Protein AF-A0A1I4FR05-F1 (afdb_monomer)

pLDDT: mean 90.95, std 10.76, range [54.16, 98.38]

Secondary structure (DSSP, 8-state):
-HHHHHHHHHHHHHHHHHHHHHHHHHHHHHHHHHHHHHHHHHTTTS--HHHHHHHHHHHHHHHHHHHHHHHHHHHHHHHHHHHH--

Nearest PDB structures (foldseek):
  5los-assembly1_A  TM=7.119E-01  e=1.295E+00  Serendipita indica DSM 11827
  6iko-assembly1_A  TM=6.416E-01  e=3.806E+00  Mus musculus
  8qhv-assembly1_0  TM=6.104E-01  e=3.572E+00  Synechocystis sp. PCC 6803
  6jx6-assembly1_D  TM=5.062E-01  e=9.856E+00  Homo sapiens

Organism: NCBI:txid335020

Mean predicted aligned error: 5.44 Å

Sequence (86 aa):
MTGDNLRISAEEIALYDAIERAIANVRAALAEIDHAWIRITAERPNPTAAAFAALDAADDMLTVAREDLARARTSLGAYSQTRLMQ

Structure (mmCIF, N/CA/C/O backbone):
data_AF-A0A1I4FR05-F1
#
_entry.id   AF-A0A1I4FR05-F1
#
loop_
_atom_site.group_PDB
_atom_site.id
_atom_site.type_symbol
_atom_site.label_atom_id
_atom_site.label_alt_id
_atom_site.label_comp_id
_atom_site.label_asym_id
_atom_site.label_entity_id
_atom_site.label_seq_id
_atom_site.pdbx_PDB_ins_code
_atom_site.Cartn_x
_atom_site.Cartn_y
_atom_site.Cartn_z
_atom_site.occupancy
_atom_site.B_iso_or_equiv
_atom_site.auth_seq_id
_atom_site.auth_comp_id
_atom_site.auth_asym_id
_atom_site.auth_atom_id
_atom_site.pdbx_PDB_model_num
ATOM 1 N N . MET A 1 1 ? 21.065 -7.286 -35.931 1.00 54.16 1 MET A N 1
ATOM 2 C CA . MET A 1 1 ? 19.815 -6.593 -35.540 1.00 54.16 1 MET A CA 1
ATOM 3 C C . MET A 1 1 ? 18.918 -7.403 -34.591 1.00 54.16 1 MET A C 1
ATOM 5 O O . MET A 1 1 ? 17.930 -6.865 -34.124 1.00 54.16 1 MET A O 1
ATOM 9 N N . THR A 1 2 ? 19.212 -8.669 -34.274 1.00 61.47 2 THR A N 1
ATOM 10 C CA . THR A 1 2 ? 18.369 -9.507 -33.391 1.00 61.47 2 THR A CA 1
ATOM 11 C C . THR A 1 2 ? 18.671 -9.363 -31.893 1.00 61.47 2 THR A C 1
ATOM 13 O O . THR A 1 2 ? 17.774 -9.564 -31.084 1.00 61.47 2 THR A O 1
ATOM 16 N N . GLY A 1 3 ? 19.900 -8.991 -31.515 1.00 61.59 3 GLY A N 1
ATOM 17 C CA . GLY A 1 3 ? 20.325 -8.897 -30.109 1.00 61.59 3 GLY A CA 1
ATOM 18 C C . GLY A 1 3 ? 19.685 -7.750 -29.318 1.00 61.59 3 GLY A C 1
ATOM 19 O O . GLY A 1 3 ? 19.244 -7.971 -28.194 1.00 61.59 3 GLY A O 1
ATOM 20 N N . ASP A 1 4 ? 19.568 -6.559 -29.911 1.00 63.09 4 ASP A N 1
ATOM 21 C CA . ASP A 1 4 ? 18.993 -5.391 -29.224 1.00 63.09 4 ASP A CA 1
ATOM 22 C C . ASP A 1 4 ? 17.494 -5.555 -28.956 1.00 63.09 4 ASP A C 1
ATOM 24 O O . ASP A 1 4 ? 17.034 -5.274 -27.854 1.00 63.09 4 ASP A O 1
ATOM 28 N N . ASN A 1 5 ? 16.743 -6.117 -29.909 1.00 65.06 5 ASN A N 1
ATOM 29 C CA . ASN A 1 5 ? 15.310 -6.385 -29.735 1.00 65.06 5 ASN A CA 1
ATOM 30 C C . ASN A 1 5 ? 15.031 -7.379 -28.596 1.00 65.06 5 ASN A C 1
ATOM 32 O O . ASN A 1 5 ? 14.082 -7.201 -27.836 1.00 65.06 5 ASN A O 1
ATOM 36 N N . LEU A 1 6 ? 15.876 -8.406 -28.444 1.00 70.19 6 LEU A N 1
ATOM 37 C CA . LEU A 1 6 ? 15.772 -9.358 -27.334 1.00 70.19 6 LEU A CA 1
ATOM 38 C C . LEU A 1 6 ? 16.057 -8.681 -25.986 1.00 70.19 6 LEU A C 1
ATOM 40 O O . LEU A 1 6 ? 15.355 -8.939 -25.009 1.00 70.19 6 LEU A O 1
ATOM 44 N N . ARG A 1 7 ? 17.040 -7.778 -25.930 1.00 69.12 7 ARG A N 1
ATOM 45 C CA . ARG A 1 7 ? 17.387 -7.055 -24.701 1.00 69.12 7 ARG A CA 1
ATOM 46 C C . ARG A 1 7 ? 16.284 -6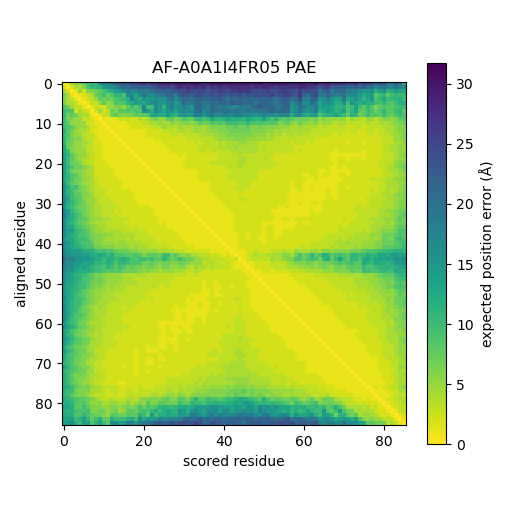.090 -24.265 1.00 69.12 7 ARG A C 1
ATOM 48 O O . ARG A 1 7 ? 15.918 -6.091 -23.095 1.00 69.12 7 ARG A O 1
ATOM 55 N N . ILE A 1 8 ? 15.709 -5.350 -2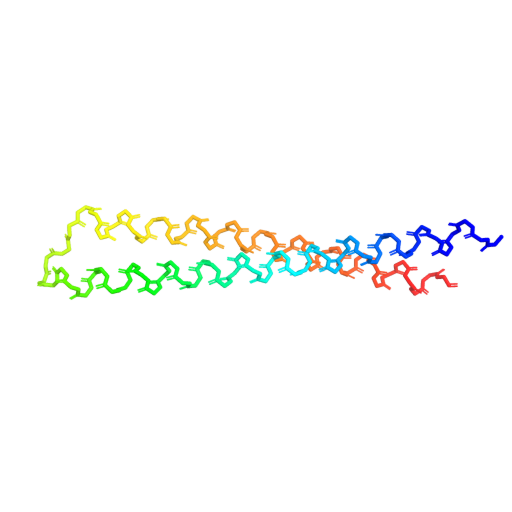5.215 1.00 71.00 8 ILE A N 1
ATOM 56 C CA . ILE A 1 8 ? 14.571 -4.451 -24.976 1.00 71.00 8 ILE A CA 1
ATOM 57 C C . ILE A 1 8 ? 13.378 -5.237 -24.420 1.00 71.00 8 ILE A C 1
ATOM 59 O O . ILE A 1 8 ? 12.761 -4.801 -23.456 1.00 71.00 8 ILE A O 1
ATOM 63 N N . SER A 1 9 ? 13.100 -6.430 -24.958 1.00 80.25 9 SER A N 1
ATOM 64 C CA . SER A 1 9 ? 11.996 -7.264 -24.465 1.00 80.25 9 SER A CA 1
ATOM 65 C C . SER A 1 9 ? 12.196 -7.746 -23.020 1.00 80.25 9 SER A C 1
ATOM 67 O O . SER A 1 9 ? 11.242 -7.788 -22.250 1.00 80.25 9 SER A O 1
ATOM 69 N N . ALA A 1 10 ? 13.432 -8.057 -22.616 1.00 84.62 10 ALA A N 1
ATOM 70 C CA . ALA A 1 10 ? 13.7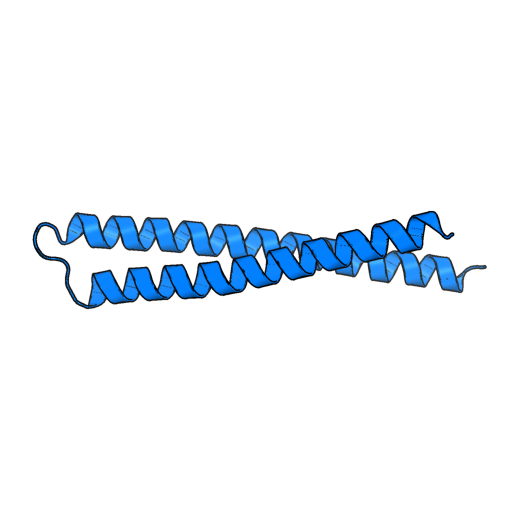34 -8.469 -21.245 1.00 84.62 10 ALA A CA 1
ATOM 71 C C . ALA A 1 10 ? 13.661 -7.292 -20.256 1.00 84.62 10 ALA A C 1
ATOM 73 O O . ALA A 1 10 ? 13.142 -7.448 -19.151 1.00 84.62 10 ALA A O 1
ATOM 74 N N . GLU A 1 11 ? 14.152 -6.115 -20.659 1.00 85.25 11 GLU A N 1
ATOM 75 C CA . GLU A 1 11 ? 14.035 -4.874 -19.881 1.00 85.25 11 GLU A CA 1
ATOM 76 C C . GLU A 1 11 ? 12.56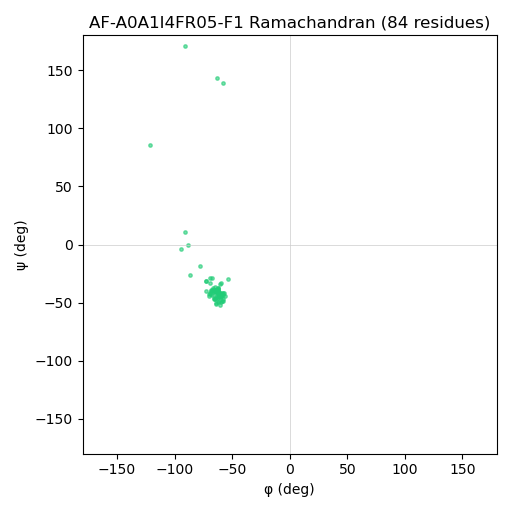2 -4.460 -19.711 1.00 85.25 11 GLU A C 1
ATOM 78 O O . GLU A 1 11 ? 12.157 -4.051 -18.622 1.00 85.25 11 GLU A O 1
ATOM 83 N N . GLU A 1 12 ? 11.748 -4.630 -20.755 1.00 89.00 12 GLU A N 1
ATOM 84 C CA . GLU A 1 12 ? 10.308 -4.367 -20.729 1.00 89.00 12 GLU A CA 1
ATOM 85 C C . GLU A 1 12 ? 9.563 -5.318 -19.779 1.00 89.00 12 GLU A C 1
ATOM 87 O O . GLU A 1 12 ? 8.786 -4.855 -18.943 1.00 89.00 12 GLU A O 1
ATOM 92 N N . ILE A 1 13 ? 9.832 -6.628 -19.839 1.00 91.12 13 ILE A N 1
ATOM 93 C CA . ILE A 1 13 ? 9.234 -7.610 -18.915 1.00 91.12 13 ILE A CA 1
ATOM 94 C C . ILE A 1 13 ? 9.599 -7.273 -17.465 1.00 91.12 13 ILE A C 1
ATOM 96 O O . ILE A 1 13 ? 8.714 -7.145 -16.622 1.00 91.12 13 ILE A O 1
ATOM 100 N N . ALA A 1 14 ? 10.884 -7.042 -17.181 1.00 90.94 14 ALA A N 1
ATOM 101 C CA . ALA A 1 14 ? 11.339 -6.713 -15.832 1.00 90.94 14 ALA A CA 1
ATOM 102 C C . ALA A 1 14 ? 10.709 -5.415 -15.292 1.00 90.94 14 ALA A C 1
ATOM 104 O O . ALA A 1 14 ? 10.436 -5.308 -14.094 1.00 90.94 14 ALA A O 1
ATOM 105 N N . LEU A 1 15 ? 10.460 -4.429 -16.162 1.00 93.62 15 LEU A N 1
ATOM 106 C CA . LEU A 1 15 ? 9.740 -3.211 -15.801 1.00 93.62 15 LEU A CA 1
ATOM 107 C C . LEU A 1 15 ? 8.293 -3.509 -15.399 1.00 93.62 15 LEU A C 1
ATOM 109 O O . LEU A 1 15 ? 7.849 -3.031 -14.353 1.00 93.62 15 LEU A O 1
ATOM 113 N N . TYR A 1 16 ? 7.554 -4.266 -16.212 1.00 94.88 16 TYR A N 1
ATOM 114 C CA . TYR A 1 16 ? 6.158 -4.577 -15.907 1.00 94.88 16 TYR A CA 1
ATOM 115 C C . TYR A 1 16 ? 6.023 -5.438 -14.647 1.00 94.88 16 TYR A C 1
ATOM 117 O O . TYR A 1 16 ? 5.172 -5.125 -13.815 1.00 94.88 16 TYR A O 1
ATOM 125 N N . ASP A 1 17 ? 6.917 -6.407 -14.433 1.00 94.94 17 ASP A N 1
ATOM 126 C CA . ASP A 1 17 ? 6.974 -7.196 -13.195 1.00 94.94 17 ASP A CA 1
ATOM 127 C C . ASP A 1 17 ? 7.231 -6.301 -11.968 1.00 94.94 17 ASP A C 1
ATOM 129 O O . ASP A 1 17 ? 6.606 -6.455 -10.914 1.00 94.94 17 ASP A O 1
ATOM 133 N N . ALA A 1 18 ? 8.132 -5.317 -12.089 1.00 94.38 18 ALA A N 1
ATOM 134 C CA . ALA A 1 18 ? 8.408 -4.365 -11.015 1.00 94.38 18 ALA A CA 1
ATOM 135 C C . ALA A 1 18 ? 7.201 -3.460 -10.714 1.00 94.38 18 ALA A C 1
ATOM 137 O O . ALA A 1 18 ? 6.920 -3.176 -9.547 1.00 94.38 18 ALA A O 1
ATOM 138 N N . ILE A 1 19 ? 6.471 -3.024 -11.747 1.00 96.44 19 ILE A N 1
ATOM 139 C CA . ILE A 1 19 ? 5.237 -2.241 -11.595 1.00 96.44 19 ILE A CA 1
ATOM 140 C C . ILE A 1 19 ? 4.149 -3.083 -10.922 1.00 96.44 19 ILE A C 1
ATOM 142 O O . ILE A 1 19 ? 3.511 -2.608 -9.980 1.00 96.44 19 ILE A O 1
ATOM 146 N N . GLU A 1 20 ? 3.950 -4.325 -11.365 1.00 97.38 20 GLU A N 1
ATOM 147 C CA . GLU A 1 20 ? 2.978 -5.243 -10.770 1.00 97.38 20 GLU A CA 1
ATOM 148 C C . GLU A 1 20 ? 3.275 -5.463 -9.284 1.00 97.38 20 GLU A C 1
ATOM 150 O O . GLU A 1 20 ? 2.393 -5.283 -8.439 1.00 97.38 20 GLU A O 1
ATOM 155 N N . ARG A 1 21 ? 4.536 -5.754 -8.946 1.00 96.19 21 ARG A N 1
ATOM 156 C CA . ARG A 1 21 ? 4.979 -5.929 -7.560 1.00 96.19 21 ARG A CA 1
ATOM 157 C C . ARG A 1 21 ? 4.759 -4.675 -6.714 1.00 96.19 21 ARG A C 1
ATOM 159 O O . ARG A 1 21 ? 4.271 -4.785 -5.591 1.00 96.19 21 ARG A O 1
ATOM 166 N N . ALA A 1 22 ? 5.077 -3.490 -7.236 1.00 97.06 22 ALA A N 1
ATOM 167 C CA . ALA A 1 22 ? 4.854 -2.238 -6.516 1.00 97.06 22 ALA A CA 1
ATOM 168 C C . ALA A 1 22 ? 3.362 -2.015 -6.214 1.00 97.06 22 ALA A C 1
ATOM 170 O O . ALA A 1 22 ? 2.999 -1.656 -5.094 1.00 97.06 22 ALA A O 1
ATOM 171 N N . ILE A 1 23 ? 2.479 -2.287 -7.181 1.00 97.12 23 ILE A N 1
ATOM 172 C CA . ILE A 1 23 ? 1.025 -2.186 -6.988 1.00 97.12 23 ILE A CA 1
ATOM 173 C C . ILE A 1 23 ? 0.532 -3.219 -5.967 1.00 97.12 23 ILE A C 1
ATOM 175 O O . ILE A 1 23 ? -0.301 -2.889 -5.120 1.00 97.12 23 ILE A O 1
ATOM 179 N N . ALA A 1 24 ? 1.040 -4.453 -6.019 1.00 97.81 24 ALA A N 1
ATOM 180 C CA . ALA A 1 24 ? 0.707 -5.491 -5.047 1.00 97.81 24 ALA A CA 1
ATOM 181 C C . ALA A 1 24 ? 1.099 -5.077 -3.619 1.00 97.81 24 ALA A C 1
ATOM 183 O O . ALA A 1 24 ? 0.290 -5.213 -2.702 1.00 97.81 24 ALA A O 1
ATOM 184 N N . ASN A 1 25 ? 2.281 -4.481 -3.444 1.00 97.56 25 ASN A N 1
ATOM 185 C CA . ASN A 1 25 ? 2.750 -3.999 -2.144 1.00 97.56 25 ASN A CA 1
ATOM 186 C C . ASN A 1 25 ? 1.906 -2.832 -1.614 1.00 97.56 25 ASN A C 1
ATOM 188 O O . ASN A 1 25 ? 1.563 -2.819 -0.435 1.00 97.56 25 ASN A O 1
ATOM 192 N N . VAL A 1 26 ? 1.483 -1.898 -2.476 1.00 98.00 26 VAL A N 1
ATOM 193 C CA . VAL A 1 26 ? 0.545 -0.827 -2.081 1.00 98.00 26 VAL A CA 1
ATOM 194 C C . VAL A 1 26 ? -0.790 -1.410 -1.624 1.00 98.00 26 VAL A C 1
ATOM 196 O O . VAL A 1 26 ? -1.324 -0.990 -0.601 1.00 98.00 26 VAL A O 1
ATOM 199 N N . ARG A 1 27 ? -1.331 -2.398 -2.345 1.00 98.25 27 ARG A N 1
ATOM 200 C CA . ARG A 1 27 ? -2.580 -3.067 -1.946 1.00 98.25 27 ARG A CA 1
ATOM 201 C C . ARG A 1 27 ? -2.440 -3.784 -0.604 1.00 98.25 27 ARG A C 1
ATOM 203 O O . ARG A 1 27 ? -3.353 -3.697 0.208 1.00 98.25 27 ARG A O 1
ATOM 210 N N . ALA A 1 28 ? -1.310 -4.447 -0.365 1.00 97.94 28 ALA A N 1
ATOM 211 C CA . ALA A 1 28 ? -1.028 -5.097 0.911 1.00 97.94 28 ALA A CA 1
ATOM 212 C C . ALA A 1 28 ? -0.940 -4.082 2.063 1.00 97.94 28 ALA A C 1
ATOM 214 O O . ALA A 1 28 ? -1.549 -4.295 3.105 1.00 97.94 28 ALA A O 1
ATOM 215 N N . ALA A 1 29 ? -0.258 -2.951 1.859 1.00 98.12 29 ALA A N 1
ATOM 216 C CA . ALA A 1 29 ? -0.182 -1.887 2.859 1.00 98.12 29 ALA A CA 1
ATOM 217 C C . ALA A 1 29 ? -1.563 -1.296 3.190 1.00 98.12 29 ALA A C 1
ATOM 219 O O . ALA A 1 29 ? -1.884 -1.096 4.356 1.00 98.12 29 ALA A O 1
ATOM 220 N N . LEU A 1 30 ? -2.411 -1.064 2.180 1.00 98.06 30 LEU A N 1
ATOM 221 C CA . LEU A 1 30 ? -3.783 -0.589 2.400 1.00 98.06 30 LEU A CA 1
ATOM 222 C C . LEU A 1 30 ? -4.625 -1.596 3.196 1.00 98.06 30 LEU A C 1
ATOM 224 O O . LEU A 1 30 ? -5.363 -1.190 4.088 1.00 98.06 30 LEU A O 1
ATOM 228 N N . ALA A 1 31 ? -4.476 -2.896 2.925 1.00 98.25 31 ALA A N 1
ATOM 229 C CA . ALA A 1 31 ? -5.164 -3.932 3.692 1.00 98.25 31 ALA A CA 1
ATOM 230 C C . ALA A 1 31 ? -4.735 -3.940 5.171 1.00 98.25 31 ALA A C 1
ATOM 232 O O . ALA A 1 31 ? -5.582 -4.069 6.053 1.00 98.25 31 ALA A O 1
ATOM 233 N N . GLU A 1 32 ? -3.447 -3.738 5.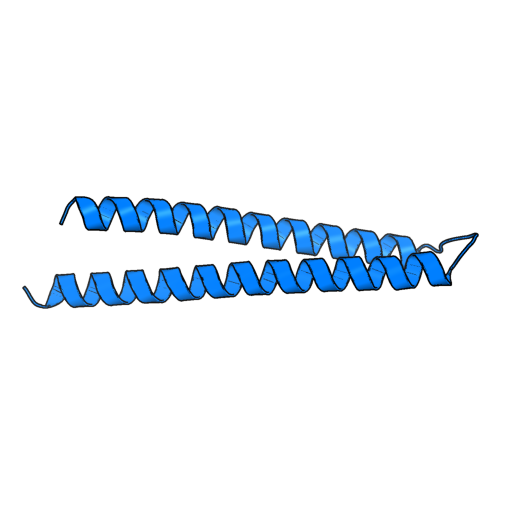462 1.00 98.00 32 GLU A N 1
ATOM 234 C CA . GLU A 1 32 ? -2.971 -3.636 6.847 1.00 98.00 32 GLU A CA 1
ATOM 235 C C . GLU A 1 32 ? -3.442 -2.360 7.553 1.00 98.00 32 GLU A C 1
ATOM 237 O O . GLU A 1 32 ? -3.756 -2.399 8.742 1.00 98.00 32 GLU A O 1
ATOM 242 N N . ILE A 1 33 ? -3.594 -1.244 6.832 1.00 98.06 33 ILE A N 1
ATOM 243 C CA . ILE A 1 33 ? -4.228 -0.032 7.375 1.00 98.06 33 ILE A CA 1
ATOM 244 C C . ILE A 1 33 ? -5.680 -0.325 7.783 1.00 98.06 33 ILE A C 1
ATOM 246 O O . ILE A 1 33 ? -6.104 0.050 8.881 1.00 98.06 33 ILE A O 1
ATOM 250 N N . ASP A 1 34 ? -6.432 -1.035 6.939 1.00 98.38 34 ASP A N 1
ATOM 251 C CA . ASP A 1 34 ? -7.804 -1.440 7.254 1.00 98.38 34 ASP A CA 1
ATOM 252 C C . ASP A 1 34 ? -7.848 -2.396 8.462 1.00 98.38 34 ASP A C 1
ATOM 254 O O . ASP A 1 34 ? -8.692 -2.245 9.352 1.00 98.38 34 ASP A O 1
ATOM 258 N N . HIS A 1 35 ? -6.911 -3.347 8.552 1.00 97.12 35 HIS A N 1
ATOM 259 C CA . HIS A 1 35 ? -6.781 -4.245 9.704 1.00 97.12 35 HIS A CA 1
ATOM 260 C C . HIS A 1 35 ? -6.471 -3.487 11.002 1.00 97.12 35 HIS A C 1
ATOM 262 O O . HIS A 1 35 ? -7.113 -3.731 12.033 1.00 97.12 35 HIS A O 1
ATOM 268 N N . ALA A 1 36 ? -5.533 -2.538 10.960 1.00 97.62 36 ALA A N 1
ATOM 269 C CA . ALA A 1 36 ? -5.207 -1.682 12.094 1.00 97.62 36 ALA A CA 1
ATOM 270 C C . ALA A 1 36 ? -6.434 -0.875 12.544 1.00 97.62 36 ALA A C 1
ATOM 272 O O . ALA A 1 36 ? -6.733 -0.811 13.739 1.00 97.62 36 ALA A O 1
ATOM 273 N N . TRP A 1 37 ? -7.209 -0.333 11.600 1.00 97.62 37 TRP A N 1
ATOM 274 C CA . TRP A 1 37 ? -8.443 0.391 11.903 1.00 97.62 37 TRP A CA 1
ATOM 275 C C . TRP A 1 37 ? -9.500 -0.482 12.590 1.00 97.62 37 TRP A C 1
ATOM 277 O O . TRP A 1 37 ? -10.080 -0.079 13.607 1.00 97.62 37 TRP A O 1
ATOM 287 N N . ILE A 1 38 ? -9.735 -1.698 12.086 1.00 97.62 38 ILE A N 1
ATOM 288 C CA . ILE A 1 38 ? -10.649 -2.665 12.715 1.00 97.62 38 ILE A CA 1
ATOM 289 C C . ILE A 1 38 ? -10.222 -2.922 14.162 1.00 97.62 38 ILE A C 1
ATOM 291 O O . ILE A 1 38 ? -11.050 -2.893 15.075 1.00 97.62 38 ILE A O 1
ATOM 295 N N . ARG A 1 39 ? -8.921 -3.109 14.396 1.00 96.56 39 ARG A N 1
ATOM 296 C CA . ARG A 1 39 ? -8.387 -3.345 15.736 1.00 96.56 39 ARG A CA 1
ATOM 297 C C . ARG A 1 39 ? -8.588 -2.148 16.667 1.00 96.56 39 ARG A C 1
ATOM 299 O O . ARG A 1 39 ? -9.151 -2.302 17.748 1.00 96.56 39 ARG A O 1
ATOM 306 N N . ILE A 1 40 ? -8.185 -0.954 16.236 1.00 96.19 40 ILE A N 1
ATOM 307 C CA . ILE A 1 40 ? -8.321 0.288 17.013 1.00 96.19 40 ILE A CA 1
ATOM 308 C C . ILE A 1 40 ? -9.786 0.533 17.391 1.00 96.19 40 ILE A C 1
ATOM 310 O O . ILE A 1 40 ? -10.097 0.914 18.521 1.00 96.19 40 ILE A O 1
ATOM 314 N N . THR A 1 41 ? -10.709 0.299 16.457 1.00 96.88 41 THR A N 1
ATOM 315 C CA . THR A 1 41 ? -12.136 0.526 16.700 1.00 96.88 41 THR A CA 1
ATOM 316 C C . THR A 1 41 ? -12.775 -0.511 17.615 1.00 96.88 41 THR A C 1
ATOM 318 O O . THR A 1 41 ? -13.696 -0.140 18.353 1.00 96.88 41 THR A O 1
ATOM 321 N N . ALA A 1 42 ? -12.295 -1.758 17.593 1.00 96.62 42 ALA A N 1
ATOM 322 C CA . ALA A 1 42 ? -12.719 -2.825 18.496 1.00 96.62 42 ALA A CA 1
ATOM 323 C C . ALA A 1 42 ? -12.255 -2.592 19.944 1.00 96.62 42 ALA A C 1
ATOM 325 O O . ALA A 1 42 ? -12.941 -2.996 20.879 1.00 96.62 42 ALA A O 1
ATOM 326 N N . GLU A 1 43 ? -11.131 -1.900 20.137 1.00 95.38 43 GLU A N 1
ATOM 327 C CA . GLU A 1 43 ? -10.541 -1.628 21.456 1.00 95.38 43 GLU A CA 1
ATOM 328 C C . GLU A 1 43 ? -11.036 -0.307 22.091 1.00 95.38 43 GLU A C 1
ATOM 330 O O . GLU A 1 43 ? -10.514 0.151 23.109 1.00 95.38 43 GLU A O 1
ATOM 335 N N . ARG A 1 44 ? -12.070 0.335 21.529 1.00 90.94 44 ARG A N 1
ATOM 336 C CA . ARG A 1 44 ? -12.610 1.589 22.082 1.00 90.94 44 ARG A CA 1
ATOM 337 C C . ARG A 1 44 ? -13.200 1.408 23.495 1.00 90.94 44 ARG A C 1
ATOM 339 O O . ARG A 1 44 ? -13.866 0.407 23.751 1.00 90.94 44 ARG A O 1
ATOM 346 N N . PRO A 1 45 ? -13.043 2.405 24.393 1.00 92.94 45 PRO A N 1
ATOM 347 C CA . PRO A 1 45 ? -12.382 3.701 24.181 1.00 92.94 45 PRO A CA 1
ATOM 348 C C . PRO A 1 45 ? -10.867 3.697 24.450 1.00 92.94 45 PRO A C 1
ATOM 350 O O . PRO A 1 45 ? -10.246 4.744 24.301 1.00 92.94 45 PRO A O 1
ATOM 353 N N . ASN A 1 46 ? -10.280 2.565 24.849 1.00 94.25 46 ASN A N 1
ATOM 354 C CA . ASN A 1 46 ? -8.913 2.489 25.366 1.00 94.25 46 ASN A CA 1
ATOM 355 C C . ASN A 1 46 ? -8.055 1.531 24.516 1.00 94.25 46 ASN A C 1
ATOM 357 O O . ASN A 1 46 ? -7.926 0.358 24.877 1.00 94.25 46 ASN A O 1
ATOM 361 N N . PRO A 1 47 ? -7.454 2.016 23.413 1.00 92.69 47 PRO A N 1
ATOM 362 C CA . PRO A 1 47 ? -6.552 1.223 22.585 1.00 92.69 47 PRO A CA 1
ATOM 363 C C . PRO A 1 47 ? -5.365 0.692 23.389 1.00 92.69 47 PRO A C 1
ATOM 365 O O . PRO A 1 47 ? -4.776 1.403 24.206 1.00 92.69 47 PRO A O 1
ATOM 368 N N . THR A 1 48 ? -4.991 -0.556 23.134 1.00 96.38 48 THR A N 1
ATOM 369 C CA . THR A 1 48 ? -3.849 -1.212 23.771 1.00 96.38 48 THR A CA 1
ATOM 370 C C . THR A 1 48 ? -2.565 -1.013 22.968 1.00 96.38 48 THR A C 1
ATOM 372 O O . THR A 1 48 ? -2.586 -0.587 21.813 1.00 96.38 48 THR A O 1
ATOM 375 N N . ALA A 1 49 ? -1.425 -1.408 23.543 1.00 96.69 49 ALA A N 1
ATOM 376 C CA . ALA A 1 49 ? -0.146 -1.459 22.831 1.00 96.69 49 ALA A CA 1
ATOM 377 C C . ALA A 1 49 ? -0.214 -2.275 21.524 1.00 96.69 49 ALA A C 1
ATOM 379 O O . ALA A 1 49 ? 0.496 -1.969 20.573 1.00 96.69 49 ALA A O 1
ATOM 380 N N . ALA A 1 50 ? -1.093 -3.280 21.445 1.00 94.38 50 ALA A N 1
ATOM 381 C CA . ALA A 1 50 ? -1.267 -4.076 20.235 1.00 94.38 50 ALA A CA 1
ATOM 382 C C . ALA A 1 50 ? -1.983 -3.304 19.112 1.00 94.38 50 ALA A C 1
ATOM 384 O O . ALA A 1 50 ? -1.695 -3.538 17.941 1.00 94.38 50 ALA A O 1
ATOM 385 N N . ALA A 1 51 ? -2.887 -2.378 19.446 1.00 94.62 51 ALA A N 1
ATOM 386 C CA . ALA A 1 51 ? -3.497 -1.488 18.460 1.00 94.62 51 ALA A CA 1
ATOM 387 C C . ALA A 1 51 ? -2.480 -0.490 17.887 1.00 94.62 51 ALA A C 1
ATOM 389 O O . ALA A 1 51 ? -2.485 -0.250 16.684 1.00 94.62 51 ALA A O 1
ATOM 390 N N . PHE A 1 52 ? -1.574 0.032 18.722 1.00 95.44 52 PHE A N 1
ATOM 391 C CA . PHE A 1 52 ? -0.468 0.875 18.253 1.00 95.44 52 PHE A CA 1
ATOM 392 C C . PHE A 1 52 ? 0.510 0.093 17.374 1.00 95.44 52 PHE A C 1
ATOM 394 O O . PHE A 1 52 ? 0.791 0.524 16.265 1.00 95.44 52 PHE A O 1
ATOM 401 N N . ALA A 1 53 ? 0.917 -1.108 17.795 1.00 97.38 53 ALA A N 1
ATOM 402 C CA . ALA A 1 53 ? 1.798 -1.960 16.996 1.00 97.38 53 ALA A CA 1
ATOM 403 C C . ALA A 1 53 ? 1.195 -2.335 15.628 1.00 97.38 53 ALA A C 1
ATOM 405 O O . ALA A 1 53 ? 1.925 -2.472 14.651 1.00 97.38 53 ALA A O 1
ATOM 406 N N . ALA A 1 54 ? -0.131 -2.493 15.538 1.00 96.75 54 ALA A N 1
ATOM 407 C CA . ALA A 1 54 ? -0.803 -2.715 14.258 1.00 96.75 54 ALA A CA 1
ATOM 408 C C . ALA A 1 54 ? -0.711 -1.487 13.335 1.00 96.75 54 ALA A C 1
ATOM 410 O O . ALA A 1 54 ? -0.542 -1.643 12.129 1.00 96.75 54 ALA A O 1
ATOM 411 N N . LEU A 1 55 ? -0.793 -0.275 13.894 1.00 96.38 55 LEU A N 1
ATOM 412 C CA . LEU A 1 55 ? -0.619 0.957 13.129 1.00 96.38 55 LEU A CA 1
ATOM 413 C C . LEU A 1 55 ? 0.835 1.140 12.673 1.00 96.38 55 LEU A C 1
ATOM 415 O O . LEU A 1 55 ? 1.054 1.492 11.517 1.00 96.38 55 LEU A O 1
ATOM 419 N N . ASP A 1 56 ? 1.804 0.846 13.542 1.00 98.06 56 ASP A N 1
ATOM 420 C CA . ASP A 1 56 ? 3.233 0.900 13.206 1.00 98.06 56 ASP A CA 1
ATOM 421 C C . ASP A 1 56 ? 3.563 -0.073 12.059 1.00 98.06 56 ASP A C 1
ATOM 423 O O . ASP A 1 56 ? 4.190 0.309 11.075 1.00 98.06 56 ASP A O 1
ATOM 427 N N . ALA A 1 57 ? 3.053 -1.309 12.118 1.00 97.25 57 ALA A N 1
ATOM 428 C CA . ALA A 1 57 ? 3.239 -2.292 11.049 1.00 97.25 57 ALA A CA 1
ATOM 429 C C . ALA A 1 57 ? 2.621 -1.841 9.711 1.00 97.25 57 ALA A C 1
ATOM 431 O O . ALA A 1 57 ? 3.207 -2.050 8.645 1.00 97.25 57 ALA A O 1
ATOM 432 N N . ALA A 1 58 ? 1.447 -1.206 9.759 1.00 97.94 58 ALA A N 1
ATOM 433 C CA . ALA A 1 58 ? 0.803 -0.655 8.574 1.00 97.94 58 ALA A CA 1
ATOM 434 C C . ALA A 1 58 ? 1.622 0.498 7.957 1.00 97.94 58 ALA A C 1
ATOM 436 O O . ALA A 1 58 ? 1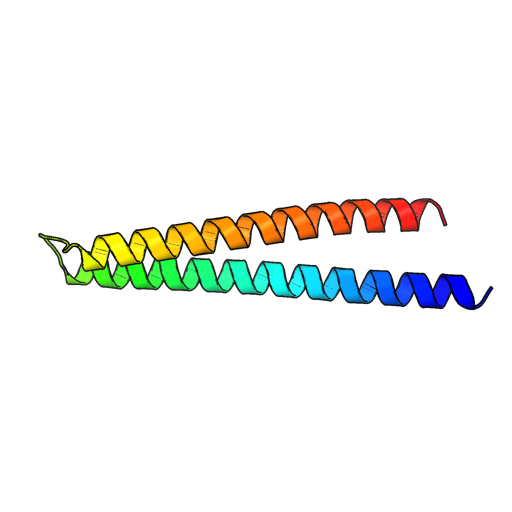.738 0.575 6.730 1.00 97.94 58 ALA A O 1
ATOM 437 N N . ASP A 1 59 ? 2.223 1.363 8.783 1.00 98.12 59 ASP A N 1
ATOM 438 C CA . ASP A 1 59 ? 3.087 2.461 8.329 1.00 98.12 59 ASP A CA 1
ATOM 439 C C . ASP A 1 59 ? 4.407 1.956 7.722 1.00 98.12 59 ASP A C 1
ATOM 441 O O . ASP A 1 59 ? 4.804 2.403 6.640 1.00 98.12 59 ASP A O 1
ATOM 445 N N . ASP A 1 60 ? 5.037 0.956 8.344 1.00 98.00 60 ASP A N 1
ATOM 446 C CA . ASP A 1 60 ? 6.237 0.299 7.815 1.00 98.00 60 ASP A CA 1
ATOM 447 C C . ASP A 1 60 ? 5.969 -0.289 6.420 1.00 98.00 60 ASP A C 1
ATOM 449 O O . ASP A 1 60 ? 6.723 -0.062 5.465 1.00 98.00 60 ASP A O 1
ATOM 453 N N . MET A 1 61 ? 4.849 -1.003 6.262 1.00 97.94 61 MET A N 1
ATOM 454 C CA . MET A 1 61 ? 4.457 -1.574 4.973 1.00 97.94 61 MET A CA 1
ATOM 455 C C . MET A 1 61 ? 4.133 -0.503 3.932 1.00 97.94 61 MET A C 1
ATOM 457 O O . MET A 1 61 ? 4.522 -0.641 2.767 1.00 97.94 61 MET A O 1
ATOM 461 N N . LEU A 1 62 ? 3.459 0.578 4.330 1.00 97.25 62 LEU A N 1
ATOM 462 C CA . LEU A 1 62 ? 3.183 1.698 3.436 1.00 97.25 62 LEU A CA 1
ATOM 463 C C . LEU A 1 62 ? 4.475 2.380 2.977 1.00 97.25 62 LEU A C 1
ATOM 465 O O . LEU A 1 62 ? 4.586 2.746 1.805 1.00 97.25 62 LEU A O 1
ATOM 469 N N . THR A 1 63 ? 5.458 2.526 3.863 1.00 98.12 63 THR A N 1
ATOM 470 C CA . THR A 1 63 ? 6.765 3.104 3.538 1.00 98.12 63 THR A CA 1
ATOM 471 C C . THR A 1 63 ? 7.470 2.280 2.465 1.00 98.12 63 THR A C 1
ATOM 473 O O . THR A 1 63 ? 7.802 2.821 1.406 1.00 98.12 63 THR A O 1
ATOM 476 N N . VAL A 1 64 ? 7.584 0.963 2.658 1.00 96.50 64 VAL A N 1
ATOM 477 C CA . VAL A 1 64 ? 8.180 0.058 1.658 1.00 96.50 64 VAL A CA 1
ATOM 478 C C . VAL A 1 64 ? 7.415 0.112 0.331 1.00 96.50 64 VAL A C 1
ATOM 480 O O . VAL A 1 64 ? 8.015 0.244 -0.737 1.00 96.50 64 VAL A O 1
ATOM 483 N N . ALA A 1 65 ? 6.081 0.083 0.374 1.00 97.25 65 ALA A N 1
ATOM 484 C CA . ALA A 1 65 ? 5.255 0.152 -0.829 1.00 97.25 65 ALA A CA 1
ATOM 485 C C . ALA A 1 65 ? 5.437 1.472 -1.603 1.00 97.25 65 ALA A C 1
ATOM 487 O O . ALA A 1 65 ? 5.452 1.484 -2.837 1.00 97.25 65 ALA A O 1
ATOM 488 N N . ARG A 1 66 ? 5.608 2.595 -0.895 1.00 97.69 66 ARG A N 1
ATOM 489 C CA . ARG A 1 66 ? 5.888 3.903 -1.506 1.00 97.69 66 ARG A CA 1
ATOM 490 C C . ARG A 1 66 ? 7.265 3.947 -2.157 1.00 97.69 66 ARG A C 1
ATOM 492 O O . ARG A 1 66 ? 7.392 4.524 -3.239 1.00 97.69 66 ARG A O 1
ATOM 499 N N . GLU A 1 67 ? 8.272 3.344 -1.536 1.00 97.62 67 GLU A N 1
ATOM 500 C CA . GLU A 1 67 ? 9.612 3.218 -2.117 1.00 97.62 67 GLU A CA 1
ATOM 501 C C . GLU A 1 67 ? 9.594 2.362 -3.387 1.00 97.62 67 GLU A C 1
ATOM 503 O O . GLU A 1 67 ? 10.157 2.759 -4.410 1.00 97.62 67 GLU A O 1
ATOM 508 N N . ASP A 1 68 ? 8.896 1.226 -3.365 1.00 96.19 68 ASP A N 1
ATOM 509 C CA . ASP A 1 68 ? 8.709 0.373 -4.542 1.00 96.19 68 ASP A CA 1
ATOM 510 C C . ASP A 1 68 ? 8.018 1.112 -5.682 1.00 96.19 68 ASP A C 1
ATOM 512 O O . ASP A 1 68 ? 8.472 1.060 -6.828 1.00 96.19 68 ASP A O 1
ATOM 516 N N . LEU A 1 69 ? 6.966 1.869 -5.374 1.00 96.50 69 LEU A N 1
ATOM 517 C CA . LEU A 1 69 ? 6.261 2.665 -6.3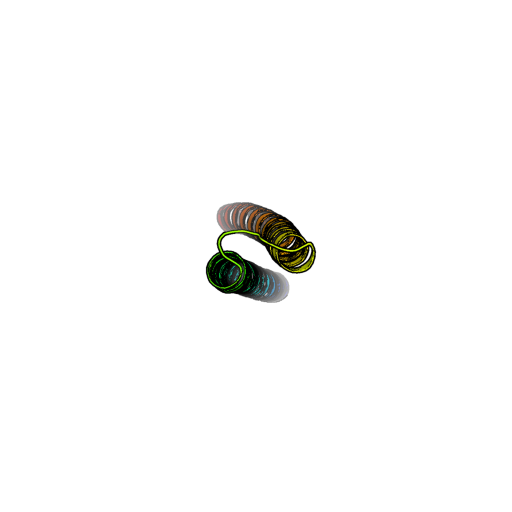70 1.00 96.50 69 LEU A CA 1
ATOM 518 C C . LEU A 1 69 ? 7.146 3.778 -6.949 1.00 96.50 69 LEU A C 1
ATOM 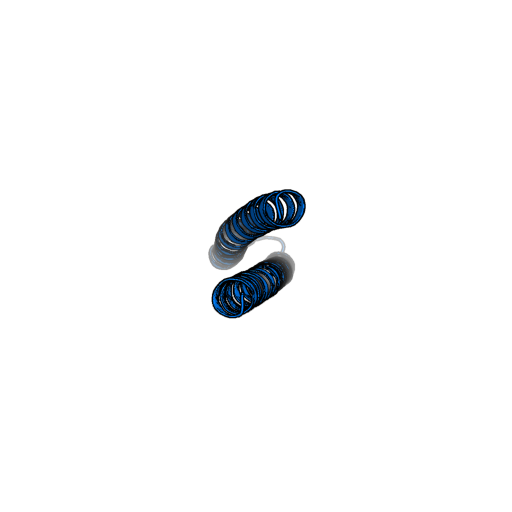520 O O . LEU A 1 69 ? 7.127 4.020 -8.158 1.00 96.50 69 LEU A O 1
ATOM 524 N N . ALA A 1 70 ? 7.951 4.442 -6.115 1.00 97.00 70 ALA A N 1
ATOM 525 C CA . ALA A 1 70 ? 8.905 5.452 -6.568 1.00 97.00 70 ALA A CA 1
ATOM 526 C C . ALA A 1 70 ? 9.982 4.852 -7.488 1.00 97.00 70 ALA A C 1
ATOM 528 O O . ALA A 1 70 ? 10.313 5.443 -8.524 1.00 97.00 70 ALA A O 1
ATOM 529 N N . ARG A 1 71 ? 10.486 3.656 -7.155 1.00 95.25 71 ARG A N 1
ATOM 530 C CA . ARG A 1 71 ? 11.418 2.901 -8.004 1.00 95.25 71 ARG A CA 1
ATOM 531 C C . ARG A 1 71 ? 10.777 2.522 -9.335 1.00 95.25 71 ARG A C 1
ATOM 533 O O . ARG A 1 71 ? 11.342 2.841 -10.377 1.00 95.25 71 ARG A O 1
ATOM 540 N N . ALA A 1 72 ? 9.576 1.944 -9.318 1.00 95.50 72 ALA A N 1
ATOM 541 C CA . ALA A 1 72 ? 8.846 1.570 -10.528 1.00 95.50 72 ALA A CA 1
ATOM 542 C C . ALA A 1 72 ? 8.582 2.780 -11.442 1.00 95.50 72 ALA A C 1
ATOM 544 O O . ALA A 1 72 ? 8.806 2.713 -12.650 1.00 95.50 72 ALA A O 1
ATOM 545 N N . ARG A 1 73 ? 8.193 3.928 -10.868 1.00 96.25 73 ARG A N 1
ATOM 546 C CA . ARG A 1 73 ? 8.008 5.184 -11.612 1.00 96.25 73 ARG A CA 1
ATOM 547 C C . ARG A 1 73 ? 9.306 5.672 -12.259 1.00 96.25 73 ARG A C 1
ATOM 549 O O . ARG A 1 73 ? 9.280 6.141 -13.396 1.00 96.25 73 ARG A O 1
ATOM 556 N N . THR A 1 74 ? 10.426 5.566 -11.548 1.00 94.31 74 THR A N 1
ATOM 557 C CA . THR A 1 74 ? 11.750 5.943 -12.067 1.00 94.31 74 THR A CA 1
ATOM 558 C C . THR A 1 74 ? 12.154 5.038 -13.231 1.00 94.31 74 THR A C 1
ATOM 560 O O . THR A 1 74 ? 12.536 5.543 -14.286 1.00 94.31 74 THR A O 1
ATOM 563 N N . SER A 1 75 ? 11.990 3.718 -13.084 1.00 92.12 75 SER A N 1
ATOM 564 C CA . SER A 1 75 ? 12.268 2.746 -14.14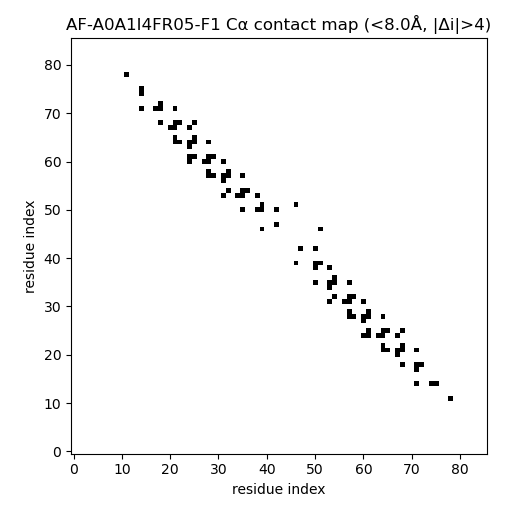8 1.00 92.12 75 SER A CA 1
ATOM 565 C C . SER A 1 75 ? 11.385 2.957 -15.379 1.00 92.12 75 SER A C 1
ATOM 567 O O . SER A 1 75 ? 11.886 2.914 -16.499 1.00 92.12 75 SER A O 1
ATOM 569 N N . LEU A 1 76 ? 10.096 3.262 -15.193 1.00 93.00 76 LEU A N 1
ATOM 570 C CA . LEU A 1 76 ? 9.188 3.593 -16.295 1.00 93.00 76 LEU A CA 1
ATOM 571 C C . LEU A 1 76 ? 9.650 4.848 -17.050 1.00 93.00 76 LEU A C 1
ATOM 573 O O . LEU A 1 76 ? 9.651 4.872 -18.281 1.00 93.00 76 LEU A O 1
ATOM 577 N N . GLY A 1 77 ? 10.082 5.878 -16.314 1.00 91.75 77 GLY A N 1
ATOM 578 C CA . GLY A 1 77 ? 10.664 7.087 -16.894 1.00 91.75 77 GLY A CA 1
ATOM 579 C C . GLY A 1 77 ? 11.900 6.782 -17.742 1.00 91.75 77 GLY A C 1
ATOM 580 O O . GLY A 1 77 ? 11.960 7.202 -18.897 1.00 91.75 77 GLY A O 1
ATOM 581 N N . ALA A 1 78 ? 12.839 5.996 -17.212 1.00 88.94 78 ALA A N 1
ATOM 582 C CA . ALA A 1 78 ? 14.044 5.591 -17.934 1.00 88.94 78 ALA A CA 1
ATOM 583 C C . ALA A 1 78 ? 13.719 4.783 -19.204 1.00 88.94 78 ALA A C 1
ATOM 585 O O . ALA A 1 78 ? 14.186 5.137 -20.285 1.00 88.94 78 ALA A O 1
ATOM 586 N N . TYR A 1 79 ? 12.849 3.772 -19.104 1.00 87.25 79 TYR A N 1
ATOM 587 C CA . TYR A 1 79 ? 12.420 2.960 -20.248 1.00 87.25 79 TYR A CA 1
ATOM 588 C C . TYR A 1 79 ? 11.781 3.811 -21.354 1.00 87.25 79 TYR A C 1
ATOM 590 O O . TYR A 1 79 ? 12.108 3.657 -22.531 1.00 87.25 79 TYR A O 1
ATOM 598 N N . SER A 1 80 ? 10.919 4.766 -20.983 1.00 85.38 80 SER A N 1
ATOM 599 C CA . SER A 1 80 ? 10.284 5.666 -21.953 1.00 85.38 80 SER A CA 1
ATOM 600 C C . SER A 1 80 ? 11.295 6.534 -22.711 1.00 85.38 80 SER A C 1
ATOM 602 O O . SER A 1 80 ? 11.141 6.739 -23.913 1.00 85.38 80 SER A O 1
ATOM 604 N N . GLN A 1 81 ? 12.361 6.990 -22.045 1.00 84.69 81 GLN A N 1
ATOM 605 C CA . GLN A 1 81 ? 13.435 7.758 -22.678 1.00 84.69 81 GLN A CA 1
ATOM 606 C C . GLN A 1 81 ? 14.270 6.885 -23.616 1.00 84.69 81 GLN A C 1
ATOM 608 O O . GLN A 1 81 ? 14.534 7.294 -24.745 1.00 84.69 81 GLN A O 1
ATOM 613 N N . THR A 1 82 ? 14.632 5.670 -23.190 1.00 81.25 82 THR A N 1
ATOM 614 C CA . THR A 1 82 ? 15.363 4.707 -24.026 1.00 81.25 82 THR A CA 1
ATOM 615 C C . THR A 1 82 ? 14.593 4.379 -25.302 1.00 81.25 82 THR A C 1
ATOM 617 O O . THR A 1 82 ? 15.183 4.371 -26.378 1.00 81.25 82 THR A O 1
ATOM 620 N N . ARG A 1 83 ? 13.272 4.192 -25.207 1.00 79.50 83 ARG A N 1
ATOM 621 C CA . ARG A 1 83 ? 12.416 3.896 -26.364 1.00 79.50 83 ARG A CA 1
ATOM 622 C C . ARG A 1 83 ? 12.287 5.062 -27.350 1.00 79.50 83 ARG A C 1
ATOM 624 O O . ARG A 1 83 ? 12.059 4.826 -28.524 1.00 79.50 83 ARG A O 1
ATOM 631 N N . LEU A 1 84 ? 12.397 6.309 -26.883 1.00 76.94 84 LEU A N 1
ATOM 632 C CA . LEU A 1 84 ? 12.355 7.504 -27.740 1.00 76.94 84 LEU A CA 1
ATOM 633 C C . LEU A 1 84 ? 13.675 7.759 -28.485 1.00 76.94 84 LEU A C 1
ATOM 635 O O . LEU A 1 84 ? 13.689 8.527 -29.444 1.00 76.94 84 LEU A O 1
ATOM 639 N N . MET A 1 85 ? 14.780 7.170 -28.023 1.00 70.56 85 MET A N 1
ATOM 640 C CA . MET A 1 85 ? 16.114 7.310 -28.621 1.00 70.56 85 MET A CA 1
ATOM 641 C C . MET A 1 85 ? 16.462 6.194 -29.624 1.00 70.56 85 MET A C 1
ATOM 643 O O . MET A 1 85 ? 17.546 6.237 -30.207 1.00 70.56 85 MET A O 1
ATOM 647 N N . GLN A 1 86 ? 15.580 5.205 -29.792 1.00 60.00 86 GLN A N 1
ATOM 648 C CA . GLN A 1 86 ? 15.697 4.083 -30.733 1.00 60.00 86 GLN A CA 1
ATOM 649 C C . GLN A 1 86 ? 14.850 4.336 -31.980 1.00 60.00 86 GLN A C 1
ATOM 651 O O . GLN A 1 86 ? 15.311 3.938 -33.073 1.00 60.00 86 GLN A O 1
#

Foldseek 3Di:
DPVVVVVLVVLVVVLVVLQVVLVVLQVVLVVLVVVLVVQPVVPPPDRDPVSVVSVVVSVVSNVVSVVSNVVSVVSVVVSVVVVVVD

Radius of gyration: 19.37 Å; Cα contacts (8 Å, |Δi|>4): 54; chains: 1; bounding box: 33×17×61 Å

Solvent-accessible surface area (backbone atoms only — not comparable to full-atom values): 4464 Å² total; per-residue (Å²): 128,68,67,64,60,54,51,52,52,53,54,50,50,55,48,52,53,42,41,52,50,17,52,51,37,42,53,52,18,53,52,35,45,52,51,22,49,54,46,38,64,71,35,61,96,64,62,51,74,68,34,52,52,34,44,52,53,19,50,54,38,40,50,55,16,51,51,38,40,53,50,33,53,50,51,52,52,51,52,55,52,56,63,74,76,109